Protein AF-A0A351GEQ8-F1 (afdb_monomer_lite)

Structure (mmCIF, N/CA/C/O backbone):
data_AF-A0A351GEQ8-F1
#
_entry.id   AF-A0A351GEQ8-F1
#
loop_
_atom_site.group_PDB
_atom_site.id
_atom_site.type_symbol
_atom_site.label_atom_id
_atom_site.label_alt_id
_atom_site.label_comp_id
_atom_site.label_asym_id
_atom_site.label_entity_id
_atom_site.label_seq_id
_atom_site.pdbx_PDB_ins_code
_atom_site.Cartn_x
_atom_site.Cartn_y
_atom_site.Cartn_z
_atom_site.occupancy
_atom_site.B_iso_or_equiv
_atom_site.auth_seq_id
_atom_site.auth_comp_id
_atom_site.auth_asym_id
_atom_site.auth_atom_id
_atom_site.pdbx_PDB_model_num
ATOM 1 N N . MET A 1 1 ? 12.234 -42.774 62.393 1.00 41.03 1 MET A N 1
ATOM 2 C CA . MET A 1 1 ? 11.284 -41.642 62.322 1.00 41.03 1 MET A CA 1
ATOM 3 C C . MET A 1 1 ? 11.171 -41.211 60.868 1.00 41.03 1 MET A C 1
ATOM 5 O O . MET A 1 1 ? 12.118 -40.639 60.352 1.00 41.03 1 MET A O 1
ATOM 9 N N . THR A 1 2 ? 10.064 -41.516 60.191 1.00 42.81 2 THR A N 1
ATOM 10 C CA . THR A 1 2 ? 9.868 -41.175 58.770 1.00 42.81 2 THR A CA 1
ATOM 11 C C . THR A 1 2 ? 8.538 -40.440 58.648 1.00 42.81 2 THR A C 1
ATOM 13 O O . THR A 1 2 ? 7.479 -41.048 58.771 1.00 42.81 2 THR A O 1
ATOM 16 N N . GLN A 1 3 ? 8.577 -39.112 58.494 1.00 48.84 3 GLN A N 1
ATOM 17 C CA . GLN A 1 3 ? 7.367 -38.312 58.304 1.00 48.84 3 GLN A CA 1
ATOM 18 C C . GLN A 1 3 ? 6.878 -38.435 56.859 1.00 48.84 3 GLN A C 1
ATOM 20 O O . GLN A 1 3 ? 7.521 -37.970 55.920 1.00 48.84 3 GLN A O 1
ATOM 25 N N . THR A 1 4 ? 5.708 -39.041 56.679 1.00 49.94 4 THR A N 1
ATOM 26 C CA . THR A 1 4 ? 4.993 -39.075 55.403 1.00 49.94 4 THR A CA 1
ATOM 27 C C . THR A 1 4 ? 4.325 -37.716 55.165 1.00 49.94 4 THR A C 1
ATOM 29 O O . THR A 1 4 ? 3.313 -37.393 55.787 1.00 49.94 4 THR A O 1
ATOM 32 N N . GLN A 1 5 ? 4.872 -36.898 54.260 1.00 57.97 5 GLN A N 1
ATOM 33 C CA . GLN A 1 5 ? 4.212 -35.669 53.808 1.00 57.97 5 GLN A CA 1
ATOM 34 C C . GLN A 1 5 ? 2.886 -36.005 53.103 1.00 57.97 5 GLN A C 1
ATOM 36 O O . GLN A 1 5 ? 2.860 -36.524 51.985 1.00 57.97 5 GLN A O 1
ATOM 41 N N . LYS A 1 6 ? 1.756 -35.672 53.738 1.00 53.44 6 LYS A N 1
ATOM 42 C CA . LYS A 1 6 ? 0.431 -35.700 53.104 1.00 53.44 6 LYS A CA 1
ATOM 43 C C . LYS A 1 6 ? 0.364 -34.624 52.012 1.00 53.44 6 LYS A C 1
ATOM 45 O O . LYS A 1 6 ? 0.213 -33.441 52.309 1.00 53.44 6 LYS A O 1
ATOM 50 N N . ARG A 1 7 ? 0.416 -35.027 50.738 1.00 59.06 7 ARG A N 1
ATOM 51 C CA . ARG A 1 7 ? 0.100 -34.144 49.600 1.00 59.06 7 ARG A CA 1
ATOM 52 C C . ARG A 1 7 ? -1.371 -33.717 49.670 1.00 59.06 7 ARG A C 1
ATOM 54 O O . ARG A 1 7 ? -2.276 -34.510 49.416 1.00 59.06 7 ARG A O 1
ATOM 61 N N . LYS A 1 8 ? -1.611 -32.449 50.008 1.00 53.75 8 LYS A N 1
ATOM 62 C CA . LYS A 1 8 ? -2.938 -31.821 50.005 1.00 53.75 8 LYS A CA 1
ATOM 63 C C . LYS A 1 8 ? -3.394 -31.651 48.548 1.00 53.75 8 LYS A C 1
ATOM 65 O O . LYS A 1 8 ? -2.885 -30.789 47.840 1.00 53.75 8 LYS A O 1
ATOM 70 N N . ARG A 1 9 ? -4.326 -32.489 48.075 1.00 57.69 9 ARG A N 1
ATOM 71 C CA . ARG A 1 9 ? -4.929 -32.337 46.737 1.00 57.69 9 ARG A CA 1
ATOM 72 C C . ARG A 1 9 ? -5.775 -31.063 46.714 1.00 57.69 9 ARG A C 1
ATOM 74 O O . ARG A 1 9 ? -6.794 -30.977 47.398 1.00 57.69 9 ARG A O 1
ATOM 81 N N . MET A 1 10 ? -5.331 -30.071 45.951 1.00 63.28 10 MET A N 1
ATOM 82 C CA . MET A 1 10 ? -6.045 -28.812 45.761 1.00 63.28 10 MET A CA 1
ATOM 83 C C . MET A 1 10 ? -7.311 -29.079 44.934 1.00 63.28 10 MET A C 1
ATOM 85 O O . MET A 1 10 ? -7.223 -29.527 43.794 1.00 63.28 10 MET A O 1
ATOM 89 N N . LYS A 1 11 ? -8.498 -28.855 45.509 1.00 57.00 11 LYS A N 1
ATOM 90 C CA . LYS A 1 11 ? -9.773 -28.961 44.783 1.00 57.00 11 LYS A CA 1
ATOM 91 C C . LYS A 1 11 ? -10.058 -27.618 44.113 1.00 57.00 11 LYS A C 1
ATOM 93 O O . LYS A 1 11 ? -10.578 -26.708 44.757 1.00 57.00 11 LYS A O 1
ATOM 98 N N . ILE A 1 12 ? -9.677 -27.479 42.846 1.00 65.38 12 ILE A N 1
ATOM 99 C CA . ILE A 1 12 ? -9.991 -26.285 42.055 1.00 65.38 12 ILE A CA 1
ATOM 100 C C . ILE A 1 12 ? -11.499 -26.297 41.783 1.00 65.38 12 ILE A C 1
ATOM 102 O O . ILE A 1 12 ? -12.025 -27.239 41.193 1.00 65.38 12 ILE A O 1
ATOM 106 N N . LYS A 1 13 ? -12.215 -25.281 42.274 1.00 66.38 13 LYS A N 1
ATOM 107 C CA . LYS A 1 13 ? -13.661 -25.148 42.052 1.00 66.38 13 LYS A CA 1
ATOM 108 C C . LYS A 1 13 ? -13.921 -24.781 40.589 1.00 66.38 13 LYS A C 1
ATOM 110 O O . LYS A 1 13 ? -13.234 -23.921 40.046 1.00 66.38 13 LYS A O 1
ATOM 115 N N . PHE A 1 14 ? -14.942 -25.385 39.985 1.00 66.75 14 PHE A N 1
ATOM 116 C CA . PHE A 1 14 ? -15.328 -25.188 38.580 1.00 66.75 14 PHE A CA 1
ATOM 117 C C . PHE A 1 14 ? -15.490 -23.703 38.193 1.00 66.75 14 PHE A C 1
ATOM 119 O O . PHE A 1 14 ? -15.034 -23.283 37.134 1.00 66.75 14 PHE A O 1
ATOM 126 N N . ASN A 1 15 ? -16.002 -22.870 39.106 1.00 65.75 15 ASN A N 1
ATOM 127 C CA . ASN A 1 15 ? -16.150 -21.425 38.891 1.00 65.75 15 ASN A CA 1
ATOM 128 C C . ASN A 1 15 ? -14.809 -20.690 38.691 1.00 65.75 15 ASN A C 1
ATOM 130 O O . ASN A 1 15 ? -14.767 -19.688 37.984 1.00 65.75 15 ASN A O 1
ATOM 134 N N . TYR A 1 16 ? -13.704 -21.188 39.261 1.00 75.19 16 TYR A N 1
ATOM 135 C CA . TYR A 1 16 ? -12.371 -20.620 39.025 1.00 75.19 16 TYR A CA 1
ATOM 136 C C . TYR A 1 16 ? -11.817 -20.993 37.648 1.00 75.19 16 TYR A C 1
ATOM 138 O O . TYR A 1 16 ? -11.092 -20.203 37.052 1.00 75.19 16 TYR A O 1
ATOM 146 N N . VAL A 1 17 ? -12.198 -22.157 37.114 1.00 72.81 17 VAL A N 1
ATOM 147 C CA . VAL A 1 17 ? -11.846 -22.563 35.744 1.00 72.81 17 VAL A CA 1
ATOM 148 C C . VAL A 1 17 ? -12.564 -21.671 34.728 1.00 72.81 17 VAL A C 1
ATOM 150 O O . VAL A 1 17 ? -11.940 -21.200 33.782 1.00 72.81 17 VAL A O 1
ATOM 153 N N . ILE A 1 18 ? -13.843 -21.356 34.966 1.00 72.69 18 ILE A N 1
ATOM 154 C CA . ILE A 1 18 ? -14.615 -20.422 34.129 1.00 72.69 18 ILE A CA 1
ATOM 155 C C . ILE A 1 18 ? -14.027 -19.004 34.192 1.00 72.69 18 ILE A C 1
ATOM 157 O O . ILE A 1 18 ? -13.869 -18.364 33.155 1.00 72.69 18 ILE A O 1
ATOM 161 N N . ALA A 1 19 ? -13.654 -18.521 35.381 1.00 69.31 19 ALA A N 1
ATOM 162 C CA . ALA A 1 19 ? -13.042 -17.200 35.537 1.00 69.31 19 ALA A CA 1
ATOM 163 C C . ALA A 1 19 ? -11.683 -17.090 34.820 1.00 69.31 19 ALA A C 1
ATOM 165 O O . ALA A 1 19 ? -11.413 -16.083 34.167 1.00 69.31 19 ALA A O 1
ATOM 166 N N . LEU A 1 20 ? -10.851 -18.137 34.882 1.00 67.50 20 LEU A N 1
ATOM 167 C CA . LEU A 1 20 ? -9.585 -18.196 34.144 1.00 67.50 20 LEU A CA 1
ATOM 168 C C . LEU A 1 20 ? -9.810 -18.211 32.626 1.00 67.50 20 LEU A C 1
ATOM 170 O O . LEU A 1 20 ? -9.141 -17.470 31.910 1.00 67.50 20 LEU A O 1
ATOM 174 N N . LEU A 1 21 ? -10.783 -18.980 32.130 1.00 64.31 21 LEU A N 1
ATOM 175 C CA . LEU A 1 21 ? -11.147 -18.987 30.707 1.00 64.31 21 LEU A CA 1
ATOM 176 C C . LEU A 1 21 ? -11.655 -17.617 30.225 1.00 64.31 21 LEU A C 1
ATOM 178 O O . LEU A 1 21 ? -11.260 -17.164 29.153 1.00 64.31 21 LEU A O 1
ATOM 182 N N . ALA A 1 22 ? -12.470 -16.923 31.024 1.00 62.72 22 ALA A N 1
ATOM 183 C CA . ALA A 1 22 ? -12.958 -15.581 30.698 1.00 62.72 22 ALA A CA 1
ATOM 184 C C . ALA A 1 22 ? -11.822 -14.542 30.627 1.00 62.72 22 ALA A C 1
ATOM 186 O O . ALA A 1 22 ? -11.814 -13.696 29.731 1.00 62.72 22 ALA A O 1
ATOM 187 N N . LEU A 1 23 ? -10.828 -14.646 31.517 1.00 60.16 23 LEU A N 1
ATOM 188 C CA . LEU A 1 23 ? -9.605 -13.840 31.470 1.00 60.16 23 LEU A CA 1
ATOM 189 C C . LEU A 1 23 ? -8.805 -14.102 30.187 1.00 60.16 23 LEU A C 1
ATOM 191 O O . LEU A 1 23 ? -8.459 -13.152 29.490 1.00 60.16 23 LEU A O 1
ATOM 195 N N . PHE A 1 24 ? -8.584 -15.366 29.810 1.00 59.50 24 PHE A N 1
ATOM 196 C CA . PHE A 1 24 ? -7.866 -15.703 28.574 1.00 59.50 24 PHE A CA 1
ATOM 197 C C . PHE A 1 24 ? -8.560 -15.178 27.307 1.00 59.50 24 PHE A C 1
ATOM 199 O O . PHE A 1 24 ? -7.889 -14.704 26.391 1.00 59.50 24 PHE A O 1
ATOM 206 N N . ILE A 1 25 ? -9.894 -15.190 27.251 1.00 58.25 25 ILE A N 1
ATOM 207 C CA . ILE A 1 25 ? -10.641 -14.654 26.100 1.00 58.25 25 ILE A CA 1
ATOM 208 C C . ILE A 1 25 ? -10.547 -13.117 26.043 1.00 58.25 25 ILE A C 1
ATOM 210 O O . ILE A 1 25 ? -10.385 -12.555 24.959 1.00 58.25 25 ILE A O 1
ATOM 214 N N . GLY A 1 26 ? -10.604 -12.430 27.190 1.00 53.91 26 GLY A N 1
ATOM 215 C CA . GLY A 1 26 ? -10.561 -10.964 27.266 1.00 53.91 26 GLY A CA 1
ATOM 216 C C . GLY A 1 26 ? -9.228 -10.344 26.826 1.00 53.91 26 GLY A C 1
ATOM 217 O O . GLY A 1 26 ? -9.228 -9.326 26.131 1.00 53.91 26 GLY A O 1
ATOM 218 N N . ILE A 1 27 ? -8.097 -10.977 27.162 1.00 55.81 27 ILE A N 1
ATOM 219 C CA . ILE A 1 27 ? -6.754 -10.469 26.813 1.00 55.81 27 ILE A CA 1
ATOM 220 C C . ILE A 1 27 ? -6.550 -10.474 25.291 1.00 55.81 27 ILE A C 1
ATOM 222 O O . ILE A 1 27 ? -6.014 -9.518 24.730 1.00 55.81 27 ILE A O 1
ATOM 226 N N . ASN A 1 28 ? -7.052 -11.510 24.612 1.00 52.22 28 ASN A N 1
ATOM 227 C CA . ASN A 1 28 ? -6.931 -11.629 23.162 1.00 52.22 28 ASN A CA 1
ATOM 228 C C . ASN A 1 28 ? -7.666 -10.498 22.428 1.00 52.22 28 ASN A C 1
ATOM 230 O O . ASN A 1 28 ? -7.143 -9.992 21.448 1.00 52.22 28 ASN A O 1
ATOM 234 N N . VAL A 1 29 ? -8.838 -10.050 22.896 1.00 52.53 29 VAL A N 1
ATOM 235 C CA . VAL A 1 29 ? -9.620 -9.004 22.201 1.00 52.53 29 VAL A CA 1
ATOM 236 C C . VAL A 1 29 ? -9.014 -7.605 22.359 1.00 52.53 29 VAL A C 1
ATOM 238 O O . VAL A 1 29 ? -9.062 -6.810 21.422 1.00 52.53 29 VAL A O 1
ATOM 241 N N . SER A 1 30 ? -8.431 -7.296 23.521 1.00 51.97 30 SER A N 1
ATOM 242 C CA . SER A 1 30 ? -7.889 -5.959 23.814 1.00 51.97 30 SER A CA 1
ATOM 243 C C . SER A 1 30 ? -6.591 -5.652 23.048 1.00 51.97 30 SER A C 1
ATOM 245 O O . SER A 1 30 ? -6.404 -4.535 22.571 1.00 51.97 30 SER A O 1
ATOM 247 N N . ALA A 1 31 ? -5.726 -6.652 22.839 1.00 52.53 31 ALA A N 1
ATOM 248 C CA . ALA A 1 31 ? -4.440 -6.485 22.150 1.00 52.53 31 ALA A CA 1
ATOM 249 C C . ALA A 1 31 ? -4.556 -6.165 20.640 1.00 52.53 31 ALA A C 1
ATOM 251 O O . ALA A 1 31 ? -3.582 -5.767 20.016 1.00 52.53 31 ALA A O 1
ATOM 252 N N . GLN A 1 32 ? -5.737 -6.327 20.037 1.00 56.03 32 GLN A N 1
ATOM 253 C CA . GLN A 1 32 ? -5.918 -6.325 18.575 1.00 56.03 32 GLN A CA 1
ATOM 254 C C . GLN A 1 32 ? -6.277 -4.953 17.997 1.00 56.03 32 GLN A C 1
ATOM 256 O O . GLN A 1 32 ? -5.853 -4.607 16.902 1.00 56.03 32 GLN A O 1
ATOM 261 N N . ARG A 1 33 ? -7.040 -4.136 18.735 1.00 60.88 33 ARG A N 1
ATOM 262 C CA . ARG A 1 33 ? -7.209 -2.714 18.381 1.00 60.88 33 ARG A CA 1
ATOM 263 C C . ARG A 1 33 ? -5.921 -1.930 18.600 1.00 60.88 33 ARG A C 1
ATOM 265 O O . ARG A 1 33 ? -5.707 -0.921 17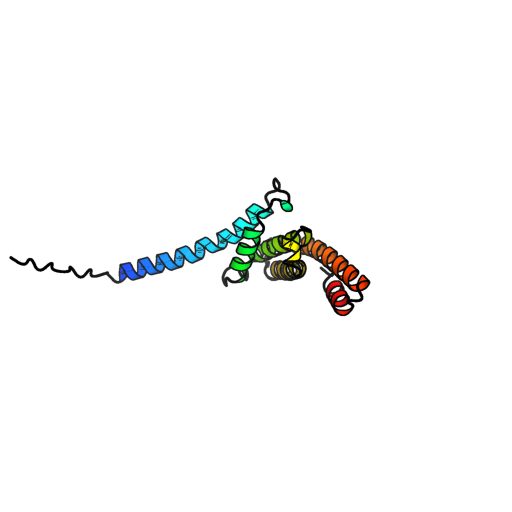.941 1.00 60.88 33 ARG A O 1
ATOM 272 N N . PHE A 1 34 ? -5.075 -2.412 19.507 1.00 75.19 34 PHE A N 1
ATOM 273 C CA . PHE A 1 34 ? -3.807 -1.780 19.823 1.00 75.19 34 PHE A CA 1
ATOM 274 C C . PHE A 1 34 ? -2.903 -1.685 18.591 1.00 75.19 34 PHE A C 1
ATOM 276 O O . PHE A 1 34 ? -2.400 -0.607 18.323 1.00 75.19 34 PHE A O 1
ATOM 283 N N . THR A 1 35 ? -2.789 -2.739 17.778 1.00 85.94 35 THR A N 1
ATOM 284 C CA . THR A 1 35 ? -1.906 -2.743 16.597 1.00 85.94 35 THR A CA 1
ATOM 285 C C . THR A 1 35 ? -2.351 -1.772 15.498 1.00 85.94 35 THR A C 1
ATOM 287 O O . THR A 1 35 ? -1.506 -1.114 14.896 1.00 85.94 35 THR A O 1
ATOM 290 N N . VAL A 1 36 ? -3.661 -1.589 15.272 1.00 91.19 36 VAL A N 1
ATOM 291 C CA . VAL A 1 36 ? -4.170 -0.560 14.337 1.00 91.19 36 VAL A CA 1
ATOM 292 C C . VAL A 1 36 ? -3.874 0.849 14.851 1.00 91.19 36 VAL A C 1
ATOM 294 O O . VAL A 1 36 ? -3.453 1.710 14.079 1.00 91.19 36 VAL A O 1
ATOM 297 N N . GLU A 1 37 ? -4.064 1.099 16.148 1.00 92.62 37 GLU A N 1
ATOM 298 C CA . GLU A 1 37 ? -3.710 2.395 16.734 1.00 92.62 37 GLU A CA 1
ATOM 299 C C . GLU A 1 37 ? -2.189 2.622 16.774 1.00 92.62 37 GLU A C 1
ATOM 301 O O . GLU A 1 37 ? -1.753 3.756 16.601 1.00 92.62 37 GLU A O 1
ATOM 306 N N . SER A 1 38 ? -1.373 1.575 16.930 1.00 94.44 38 SER A N 1
ATOM 307 C CA . SER A 1 38 ? 0.091 1.660 16.844 1.00 94.44 38 SER A CA 1
ATOM 308 C C . SER A 1 38 ? 0.555 2.023 15.436 1.00 94.44 38 SER A C 1
ATOM 310 O O . SER A 1 38 ? 1.351 2.948 15.294 1.00 94.44 38 SER A O 1
ATOM 312 N N . MET A 1 39 ? 0.003 1.376 14.396 1.00 95.88 39 MET A N 1
ATOM 313 C CA . MET A 1 39 ? 0.267 1.772 13.005 1.00 95.88 39 MET A CA 1
ATOM 314 C C . MET A 1 39 ? -0.101 3.233 12.782 1.00 95.88 39 MET A C 1
ATOM 316 O O . MET A 1 39 ? 0.703 4.001 12.261 1.00 95.88 39 MET A O 1
ATOM 320 N N . LYS A 1 40 ? -1.299 3.631 13.226 1.00 96.19 40 LYS A N 1
ATOM 321 C CA . LYS A 1 40 ? -1.747 5.018 13.151 1.00 96.19 40 LYS A CA 1
ATOM 322 C C . LYS A 1 40 ? -0.758 5.972 13.814 1.00 96.19 40 LYS A C 1
ATOM 324 O O . LYS A 1 40 ? -0.392 6.967 13.207 1.00 96.19 40 LYS A O 1
ATOM 329 N N . MET A 1 41 ? -0.365 5.697 15.054 1.00 96.56 41 MET A N 1
ATOM 330 C CA . MET A 1 41 ? 0.509 6.576 15.827 1.00 96.56 41 MET A CA 1
ATOM 331 C C . MET A 1 41 ? 1.849 6.792 15.121 1.00 96.56 41 MET A C 1
ATOM 333 O O . MET A 1 41 ? 2.288 7.930 15.004 1.00 96.56 41 MET A O 1
ATOM 337 N N . GLU A 1 42 ? 2.463 5.725 14.608 1.00 97.06 42 GLU A N 1
ATOM 338 C CA . GLU A 1 42 ? 3.748 5.817 13.910 1.00 97.06 42 GLU A CA 1
ATOM 339 C C . GLU A 1 42 ? 3.619 6.509 12.539 1.00 97.06 42 GLU A C 1
ATOM 341 O O . GLU A 1 42 ? 4.465 7.322 12.159 1.00 97.06 42 GLU A O 1
ATOM 346 N N . LEU A 1 43 ? 2.541 6.240 11.793 1.00 96.62 43 LEU A N 1
ATOM 347 C CA . LEU A 1 43 ? 2.308 6.819 10.465 1.00 96.62 43 LEU A CA 1
ATOM 348 C C . LEU A 1 43 ? 1.884 8.292 10.515 1.00 96.62 43 LEU A C 1
ATOM 350 O O . LEU A 1 43 ? 2.336 9.075 9.678 1.00 96.62 43 LEU A O 1
ATOM 354 N N . ASP A 1 44 ? 1.062 8.672 11.495 1.00 95.75 44 ASP A N 1
ATOM 355 C CA . ASP A 1 44 ? 0.550 10.036 11.661 1.00 95.75 44 ASP A CA 1
ATOM 356 C C . ASP A 1 44 ? 1.546 10.949 12.404 1.00 95.75 44 ASP A C 1
ATOM 358 O O . ASP A 1 44 ? 1.333 12.164 12.454 1.00 95.75 44 ASP A O 1
ATOM 362 N N . ASP A 1 45 ? 2.639 10.407 12.959 1.00 95.00 45 ASP A N 1
ATOM 363 C CA . ASP A 1 45 ? 3.717 11.206 13.541 1.00 95.00 45 ASP A CA 1
ATOM 364 C C . ASP A 1 45 ? 4.421 12.027 12.451 1.00 95.00 45 ASP A C 1
ATOM 366 O O . ASP A 1 45 ? 5.236 11.526 11.671 1.00 95.00 45 ASP A O 1
ATOM 370 N N . ARG A 1 46 ? 4.085 13.320 12.404 1.00 91.88 46 ARG A N 1
ATOM 371 C CA . ARG A 1 46 ? 4.625 14.292 11.443 1.00 91.88 46 ARG A CA 1
ATOM 372 C C . ARG A 1 46 ? 6.022 14.790 11.800 1.00 91.88 46 ARG A C 1
ATOM 374 O O . ARG A 1 46 ? 6.609 15.522 11.011 1.00 91.88 46 ARG A O 1
ATOM 381 N N . THR A 1 47 ? 6.536 14.444 12.980 1.00 95.44 47 THR A N 1
ATOM 382 C CA . THR A 1 47 ? 7.893 14.816 13.400 1.00 95.44 47 THR A CA 1
ATOM 383 C C . THR A 1 47 ? 8.947 13.875 12.822 1.00 95.44 47 THR A C 1
ATOM 385 O O . THR A 1 47 ? 10.109 14.260 12.722 1.00 95.44 47 THR A O 1
ATOM 388 N N . LYS A 1 48 ? 8.532 12.679 12.380 1.00 92.75 48 LYS A N 1
ATOM 389 C CA . LYS A 1 48 ? 9.393 11.679 11.748 1.00 92.75 48 LYS A CA 1
ATOM 390 C C . LYS A 1 48 ? 9.163 11.626 10.233 1.00 92.75 48 LYS A C 1
ATOM 392 O O . LYS A 1 48 ? 8.040 11.306 9.819 1.00 92.75 48 LYS A O 1
ATOM 397 N N . PRO A 1 49 ? 10.186 11.883 9.396 1.00 93.38 49 PRO A N 1
ATOM 398 C CA . PRO A 1 49 ? 10.099 11.568 7.973 1.00 93.38 49 PRO A CA 1
ATOM 399 C C . PRO A 1 49 ? 9.953 10.053 7.775 1.00 93.38 49 PRO A C 1
ATOM 401 O O . PRO A 1 49 ? 10.280 9.271 8.663 1.00 93.38 49 PRO A O 1
ATOM 404 N N . ASP A 1 50 ? 9.485 9.626 6.600 1.00 92.75 50 ASP A N 1
ATOM 405 C CA . ASP A 1 50 ? 9.203 8.205 6.350 1.00 92.75 50 ASP A CA 1
ATOM 406 C C . ASP A 1 50 ? 10.437 7.309 6.544 1.00 92.75 50 ASP A C 1
ATOM 408 O O . ASP A 1 50 ? 10.312 6.236 7.119 1.00 92.75 50 ASP A O 1
ATOM 412 N N . ASN A 1 51 ? 11.638 7.769 6.185 1.00 92.56 51 ASN A N 1
ATOM 413 C CA . ASN A 1 51 ? 12.875 7.001 6.391 1.00 92.56 51 ASN A CA 1
ATOM 414 C C . ASN A 1 51 ? 13.211 6.714 7.865 1.00 92.56 51 ASN A C 1
ATOM 416 O O . ASN A 1 51 ? 13.950 5.770 8.128 1.00 92.56 51 ASN A O 1
ATOM 420 N N . ASP A 1 52 ? 12.663 7.491 8.801 1.00 94.12 52 ASP A N 1
ATOM 421 C CA . ASP A 1 52 ? 12.911 7.338 10.239 1.00 94.12 52 ASP A CA 1
ATOM 422 C C . ASP A 1 52 ? 11.773 6.585 10.948 1.00 94.12 52 ASP A C 1
ATOM 424 O O . ASP A 1 52 ? 11.813 6.394 12.167 1.00 94.12 52 ASP A O 1
ATOM 428 N N . LYS A 1 53 ? 10.730 6.180 10.210 1.00 95.81 53 LYS A N 1
ATOM 429 C CA . LYS A 1 53 ? 9.620 5.404 10.768 1.00 95.81 53 LYS A CA 1
ATOM 430 C C . LYS A 1 53 ? 10.035 3.955 10.998 1.00 95.81 53 LYS A C 1
ATOM 432 O O . LYS A 1 53 ? 10.768 3.366 10.204 1.00 95.81 53 LYS A O 1
ATOM 437 N N . ASP A 1 54 ? 9.503 3.355 12.057 1.00 96.38 54 ASP A N 1
ATOM 438 C CA . ASP A 1 54 ? 9.738 1.947 12.389 1.00 96.38 54 ASP A CA 1
ATOM 439 C C . ASP A 1 54 ? 8.942 1.011 11.461 1.00 96.38 54 ASP A C 1
ATOM 441 O O . ASP A 1 54 ? 7.866 0.502 11.792 1.00 96.38 54 ASP A O 1
ATOM 445 N N . PHE A 1 55 ? 9.474 0.795 10.256 1.00 96.31 55 PHE A N 1
ATOM 446 C CA . PHE A 1 55 ? 8.856 -0.087 9.272 1.00 96.31 55 PHE A CA 1
ATOM 447 C C . PHE A 1 55 ? 8.866 -1.562 9.673 1.00 96.31 55 PHE A C 1
ATOM 449 O O . PHE A 1 55 ? 7.980 -2.295 9.240 1.00 96.31 55 PHE A O 1
ATOM 456 N N . GLU A 1 56 ? 9.804 -2.003 10.512 1.00 95.00 56 GLU A N 1
ATOM 457 C CA . GLU A 1 56 ? 9.809 -3.379 11.015 1.00 95.00 56 GLU A CA 1
ATOM 458 C C . GLU A 1 56 ? 8.541 -3.639 11.842 1.00 95.00 56 GLU A C 1
ATOM 460 O O . GLU A 1 56 ? 7.788 -4.582 11.570 1.00 95.00 56 GLU A O 1
ATOM 465 N N . SER A 1 57 ? 8.236 -2.740 12.782 1.00 95.88 57 SER A N 1
ATOM 466 C CA . SER A 1 57 ? 7.001 -2.809 13.563 1.00 95.88 57 SER A CA 1
ATOM 467 C C . SER A 1 57 ? 5.752 -2.595 12.708 1.00 95.88 57 SER A C 1
ATOM 469 O O . SER A 1 57 ? 4.774 -3.329 12.869 1.00 95.88 57 SER A O 1
ATOM 471 N N . LEU A 1 58 ? 5.765 -1.639 11.770 1.00 97.31 58 LEU A N 1
ATOM 472 C CA . LEU A 1 58 ? 4.621 -1.391 10.882 1.00 97.31 58 LEU A CA 1
ATOM 473 C C . LEU A 1 58 ? 4.259 -2.622 10.047 1.00 97.31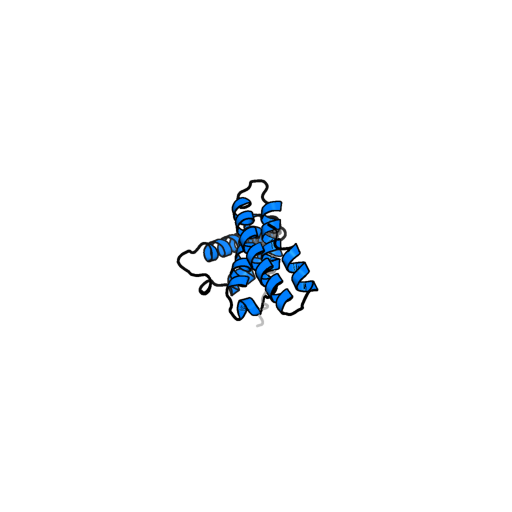 58 LEU A C 1
ATOM 475 O O . LEU A 1 58 ? 3.076 -2.946 9.931 1.00 97.31 58 LEU A O 1
ATOM 479 N N . LEU A 1 59 ? 5.252 -3.321 9.492 1.00 96.44 59 LEU A N 1
ATOM 480 C CA . LEU A 1 59 ? 5.037 -4.544 8.716 1.00 96.44 59 LEU A CA 1
ATOM 481 C C . LEU A 1 59 ? 4.485 -5.665 9.592 1.00 96.44 59 LEU A C 1
ATOM 483 O O . LEU A 1 59 ? 3.508 -6.318 9.222 1.00 96.44 59 LEU A O 1
ATOM 487 N N . LYS A 1 60 ? 5.043 -5.837 10.793 1.00 94.19 60 LYS A N 1
ATOM 488 C CA . LYS A 1 60 ? 4.531 -6.802 11.767 1.00 94.19 60 LYS A CA 1
ATOM 489 C C . LYS A 1 60 ? 3.059 -6.539 12.103 1.00 94.19 60 LYS A C 1
ATOM 491 O O . LYS A 1 60 ? 2.236 -7.448 12.002 1.00 94.19 60 LYS A O 1
ATOM 496 N N . TRP A 1 61 ? 2.701 -5.305 12.456 1.00 94.25 61 TRP A N 1
ATOM 497 C CA . TRP A 1 61 ? 1.319 -4.948 12.793 1.00 94.25 61 TRP A CA 1
ATOM 498 C C . TRP A 1 61 ? 0.370 -5.081 11.595 1.00 94.25 61 TRP A C 1
ATOM 500 O O . TRP A 1 61 ? -0.773 -5.519 11.762 1.00 94.25 61 TRP A O 1
ATOM 510 N N . ALA A 1 62 ? 0.828 -4.747 10.387 1.00 93.50 62 ALA A N 1
ATOM 511 C CA . ALA A 1 62 ? 0.049 -4.887 9.159 1.00 93.50 62 ALA A CA 1
ATOM 512 C C . ALA A 1 62 ? -0.323 -6.351 8.861 1.00 93.50 62 ALA A C 1
ATOM 514 O O . ALA A 1 62 ? -1.447 -6.627 8.433 1.00 93.50 62 ALA A O 1
ATOM 515 N N . GLU A 1 63 ? 0.580 -7.297 9.120 1.00 90.88 63 GLU A N 1
ATOM 516 C CA . GLU A 1 63 ? 0.308 -8.723 8.918 1.00 90.88 63 GLU A CA 1
ATOM 517 C C . GLU A 1 63 ? -0.525 -9.331 10.058 1.00 90.88 63 GLU A C 1
ATOM 519 O O . GLU A 1 63 ? -1.492 -10.057 9.804 1.00 90.88 63 GLU A O 1
ATOM 524 N N . GLU A 1 64 ? -0.245 -8.965 11.313 1.00 88.31 64 GLU A N 1
ATOM 525 C CA . GLU A 1 64 ? -1.033 -9.409 12.474 1.00 88.31 64 GLU A CA 1
ATOM 526 C C . GLU A 1 64 ? -2.511 -8.995 12.369 1.00 88.31 64 GLU A C 1
ATOM 528 O O . GLU A 1 64 ? -3.415 -9.766 12.706 1.00 88.31 64 GLU A O 1
ATOM 533 N N . THR A 1 65 ? -2.776 -7.780 11.882 1.00 81.88 65 THR A N 1
ATOM 534 C CA . THR A 1 65 ? -4.141 -7.248 11.756 1.00 81.88 65 THR A CA 1
ATOM 535 C C . THR A 1 65 ? -4.916 -7.827 10.573 1.00 81.88 65 THR A C 1
ATOM 537 O O . THR A 1 65 ? -6.138 -7.978 10.678 1.00 81.88 65 THR A O 1
ATOM 540 N N . LYS A 1 66 ? -4.233 -8.220 9.487 1.00 82.38 66 LYS A N 1
ATOM 541 C CA . LYS A 1 66 ? -4.840 -8.921 8.343 1.00 82.38 66 LYS A CA 1
ATOM 542 C C . LYS A 1 66 ? -5.284 -10.339 8.709 1.00 82.38 66 LYS A C 1
ATOM 544 O O . LYS A 1 66 ? -6.375 -10.754 8.325 1.00 82.38 66 LYS A O 1
ATOM 549 N N . ALA A 1 67 ? -4.471 -11.077 9.468 1.00 81.75 67 ALA A N 1
ATOM 550 C CA . ALA A 1 67 ? -4.743 -12.472 9.831 1.00 81.75 67 ALA A CA 1
ATOM 551 C C . ALA A 1 67 ? -5.926 -12.651 10.807 1.00 81.75 67 ALA A C 1
ATOM 553 O O . ALA A 1 67 ? -6.365 -13.770 11.079 1.00 81.75 67 ALA A O 1
ATOM 554 N N . ASN A 1 68 ? -6.451 -11.558 11.358 1.00 77.69 68 ASN A N 1
ATOM 555 C CA . ASN A 1 68 ? -7.425 -11.601 12.431 1.00 77.69 68 ASN A CA 1
ATOM 556 C C . ASN A 1 68 ? -8.856 -11.331 11.949 1.00 77.69 68 ASN A C 1
ATOM 558 O O . ASN A 1 68 ? -9.196 -10.225 11.540 1.00 77.69 68 ASN A O 1
ATOM 562 N N . SER A 1 69 ? -9.731 -12.327 12.117 1.00 72.62 69 SER A N 1
ATOM 563 C CA . SER A 1 69 ? -11.153 -12.277 11.729 1.00 72.62 69 SER A CA 1
ATOM 564 C C . SER A 1 69 ? -11.967 -11.088 12.268 1.00 72.62 69 SER A C 1
ATOM 566 O O . SER A 1 69 ? -13.001 -10.749 11.695 1.00 72.62 69 SER A O 1
ATOM 568 N N . LYS A 1 70 ? -11.548 -10.454 13.373 1.00 73.44 70 LYS A N 1
ATOM 569 C CA . LYS A 1 70 ? -12.256 -9.304 13.964 1.00 73.44 70 LYS A CA 1
ATOM 570 C C . LYS A 1 70 ? -11.841 -7.966 13.362 1.00 73.44 70 LYS A C 1
ATOM 572 O O . LYS A 1 70 ? -12.624 -7.023 13.422 1.00 73.44 70 LYS A O 1
ATOM 577 N N . THR A 1 71 ? -10.633 -7.878 12.814 1.00 74.19 71 THR A N 1
ATOM 578 C CA . THR A 1 71 ? -10.079 -6.657 12.208 1.00 74.19 71 THR A CA 1
ATOM 579 C C . THR A 1 71 ? -9.984 -6.750 10.692 1.00 74.19 71 THR A C 1
ATOM 581 O O . THR A 1 71 ? -9.892 -5.719 10.040 1.00 74.19 71 THR A O 1
ATOM 584 N N . SER A 1 72 ? -10.094 -7.948 10.110 1.00 77.56 72 SER A N 1
ATOM 585 C CA . SER A 1 72 ? -10.040 -8.185 8.662 1.00 77.56 72 SER A CA 1
ATOM 586 C C . SER A 1 72 ? -11.144 -7.479 7.866 1.00 77.56 72 SER A C 1
ATOM 588 O O . SER A 1 72 ? -11.033 -7.364 6.653 1.00 77.56 72 SER A O 1
ATOM 590 N N . ASN A 1 73 ? -12.200 -6.993 8.528 1.00 84.94 73 ASN A N 1
ATOM 591 C CA . ASN A 1 73 ? -13.264 -6.184 7.923 1.00 84.94 73 ASN A CA 1
ATOM 592 C C . ASN A 1 73 ? -13.275 -4.725 8.426 1.00 84.94 73 ASN A C 1
ATOM 594 O O . ASN A 1 73 ? -14.237 -4.008 8.162 1.00 84.94 73 ASN A O 1
ATOM 598 N N . ASP A 1 74 ? -12.265 -4.285 9.183 1.00 91.94 74 ASP A N 1
ATOM 599 C CA . ASP A 1 74 ? -12.185 -2.903 9.665 1.00 91.94 74 ASP A CA 1
ATOM 600 C C . ASP A 1 74 ? -11.587 -1.995 8.572 1.00 91.94 74 ASP A C 1
ATOM 602 O O . ASP A 1 74 ? -10.422 -2.177 8.202 1.00 91.94 74 ASP A O 1
ATOM 606 N N . PRO A 1 75 ? -12.325 -0.988 8.071 1.00 95.75 75 PRO A N 1
ATOM 607 C CA . PRO A 1 75 ? -11.808 -0.084 7.048 1.00 95.75 75 PRO A CA 1
ATOM 608 C C . PRO A 1 75 ? -10.581 0.708 7.508 1.00 95.75 75 PRO A C 1
ATOM 610 O O . PRO A 1 75 ? -9.688 0.979 6.707 1.00 95.75 75 PRO A O 1
ATOM 613 N N . LYS A 1 76 ? -10.484 1.045 8.802 1.00 95.25 76 LYS A N 1
ATOM 614 C CA . LYS A 1 76 ? -9.331 1.769 9.350 1.00 95.25 76 LYS A CA 1
ATOM 615 C C . LYS A 1 76 ? -8.073 0.901 9.310 1.00 95.25 76 LYS A C 1
ATOM 617 O O . LYS A 1 76 ? -7.001 1.404 8.988 1.00 95.25 76 LYS A O 1
ATOM 622 N N . MET A 1 77 ? -8.205 -0.393 9.603 1.00 94.69 77 MET A N 1
ATOM 623 C CA . MET A 1 77 ? -7.103 -1.352 9.478 1.00 94.69 77 MET A CA 1
ATOM 624 C C . MET A 1 77 ? -6.598 -1.391 8.038 1.00 94.69 77 MET A C 1
ATOM 626 O O . MET A 1 77 ? -5.409 -1.180 7.806 1.00 94.69 77 MET A O 1
ATOM 630 N N . TRP A 1 78 ? -7.508 -1.587 7.080 1.00 96.88 78 TRP A N 1
ATOM 631 C CA . TRP A 1 78 ? -7.165 -1.634 5.662 1.00 96.88 78 TRP A CA 1
ATOM 632 C C . TRP A 1 78 ? -6.491 -0.350 5.181 1.00 96.88 78 TRP A C 1
ATOM 634 O O . TRP A 1 78 ? -5.496 -0.413 4.465 1.00 96.88 78 TRP A O 1
ATOM 644 N N . TYR A 1 79 ? -6.972 0.807 5.634 1.00 98.12 79 TYR A N 1
ATOM 645 C CA . TYR A 1 79 ? -6.371 2.096 5.311 1.00 98.12 79 TYR A CA 1
ATOM 646 C C . TYR A 1 79 ? -4.924 2.213 5.813 1.00 98.12 79 TYR A C 1
ATOM 648 O O . TYR A 1 79 ? -4.026 2.508 5.025 1.00 98.12 79 TYR A O 1
ATOM 656 N N . TYR A 1 80 ? -4.665 1.932 7.096 1.00 97.81 80 TYR A N 1
ATOM 657 C CA . TYR A 1 80 ? -3.302 2.025 7.634 1.00 97.81 80 TYR A CA 1
ATOM 658 C C . TYR A 1 80 ? -2.377 0.944 7.077 1.00 97.81 80 TYR A C 1
ATOM 660 O O . TYR A 1 80 ? -1.204 1.217 6.837 1.00 97.81 80 TYR A O 1
ATOM 668 N N . ARG A 1 81 ? -2.906 -0.244 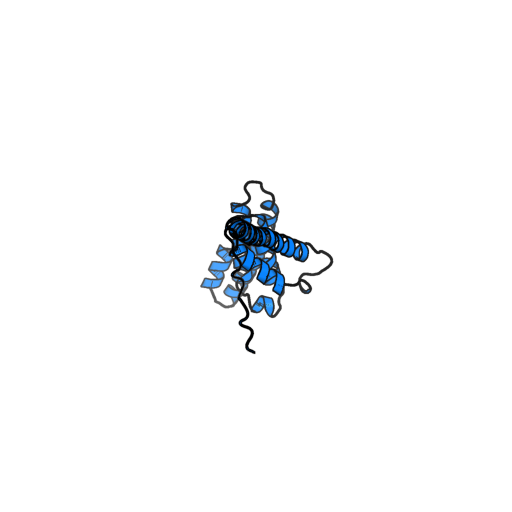6.766 1.00 97.25 81 ARG A N 1
ATOM 669 C CA . ARG A 1 81 ? -2.166 -1.256 6.015 1.00 97.25 81 ARG A CA 1
ATOM 670 C C . ARG A 1 81 ? -1.764 -0.736 4.630 1.00 97.25 81 ARG A C 1
ATOM 672 O O . ARG A 1 81 ? -0.615 -0.903 4.232 1.00 97.25 81 ARG A O 1
ATOM 679 N N . GLY A 1 82 ? -2.680 -0.078 3.919 1.00 98.00 82 GLY A N 1
ATOM 680 C CA . GLY A 1 82 ? -2.400 0.554 2.630 1.00 98.00 82 GLY A CA 1
ATOM 681 C C . GLY A 1 82 ? -1.313 1.621 2.726 1.00 98.00 82 GLY A C 1
ATOM 682 O O . GLY A 1 82 ? -0.364 1.600 1.945 1.00 98.00 82 GLY A O 1
ATOM 683 N N . LEU A 1 83 ? -1.394 2.500 3.729 1.00 98.31 83 LEU A N 1
ATOM 684 C CA . LEU A 1 83 ? -0.387 3.535 3.970 1.00 98.31 83 LEU A CA 1
ATOM 685 C C . LEU A 1 83 ? 1.000 2.963 4.270 1.00 98.31 83 LEU A C 1
ATOM 687 O O . LEU A 1 83 ? 1.977 3.454 3.706 1.00 98.31 83 LEU A O 1
ATOM 691 N N . THR A 1 84 ? 1.094 1.935 5.121 1.00 98.25 84 THR A N 1
ATOM 692 C CA . THR A 1 84 ? 2.362 1.251 5.413 1.00 98.25 84 THR A CA 1
ATOM 693 C C . THR A 1 84 ? 3.018 0.786 4.120 1.00 98.25 84 THR A C 1
ATOM 695 O O . THR A 1 84 ? 4.155 1.149 3.832 1.00 98.25 84 THR A O 1
ATOM 698 N N . TYR A 1 85 ? 2.295 0.024 3.303 1.00 98.44 85 TYR A N 1
ATOM 699 C CA . TYR A 1 85 ? 2.873 -0.556 2.096 1.00 98.44 85 TYR A CA 1
ATOM 700 C C . TYR A 1 85 ? 3.119 0.476 0.982 1.00 98.44 85 TYR A C 1
ATOM 702 O O . TYR A 1 85 ? 4.103 0.357 0.253 1.00 98.44 85 TYR A O 1
ATOM 710 N N . LEU A 1 86 ? 2.306 1.536 0.888 1.00 98.19 86 LEU A N 1
ATOM 711 C CA . LEU A 1 86 ? 2.561 2.642 -0.038 1.00 98.19 86 LEU A CA 1
ATOM 712 C C . LEU A 1 86 ? 3.869 3.351 0.320 1.00 98.19 86 LEU A C 1
ATOM 714 O O . LEU A 1 86 ? 4.740 3.492 -0.535 1.00 98.19 86 LEU A O 1
ATOM 718 N N . LYS A 1 87 ? 4.047 3.741 1.586 1.00 97.69 87 LYS A N 1
ATOM 719 C CA . LYS A 1 87 ? 5.274 4.418 2.023 1.00 97.69 87 LYS A CA 1
ATOM 720 C C . LYS A 1 87 ? 6.492 3.512 1.883 1.00 97.69 87 LYS A C 1
ATOM 722 O O . LYS A 1 87 ? 7.502 3.954 1.339 1.00 97.69 87 LYS A O 1
ATOM 727 N N . LEU A 1 88 ? 6.367 2.236 2.262 1.00 98.00 88 LEU A N 1
ATOM 728 C CA . LEU A 1 88 ? 7.410 1.227 2.065 1.00 98.00 88 LEU A CA 1
ATOM 729 C C . LEU A 1 88 ? 7.872 1.183 0.605 1.00 98.00 88 LEU A C 1
ATOM 731 O O . LEU A 1 88 ? 9.071 1.211 0.347 1.00 98.00 88 LEU A O 1
ATOM 735 N N . SER A 1 89 ? 6.934 1.175 -0.349 1.00 97.19 89 SER A N 1
ATOM 736 C CA . SER A 1 89 ? 7.259 1.122 -1.781 1.00 97.19 89 SER A CA 1
ATOM 737 C C . SER A 1 89 ? 8.060 2.332 -2.285 1.00 97.19 89 SER A C 1
ATOM 739 O O . SER A 1 89 ? 8.696 2.251 -3.331 1.00 97.19 89 SER A O 1
ATOM 741 N N . THR A 1 90 ? 8.059 3.439 -1.534 1.00 95.00 90 THR A N 1
ATOM 742 C CA . THR A 1 90 ? 8.712 4.705 -1.906 1.00 95.00 90 THR A CA 1
ATOM 743 C C . THR A 1 90 ? 10.033 4.976 -1.179 1.00 95.00 90 THR A C 1
ATOM 745 O O . THR A 1 90 ? 10.698 5.957 -1.507 1.00 95.00 90 THR A O 1
ATOM 748 N N . LEU A 1 91 ? 10.448 4.132 -0.221 1.00 94.81 91 LEU A N 1
ATOM 749 C CA . LEU A 1 91 ? 11.653 4.386 0.590 1.00 94.81 91 LEU A CA 1
ATOM 750 C C . LEU A 1 91 ? 12.962 4.346 -0.215 1.00 94.81 91 LEU A C 1
ATOM 752 O O . LEU A 1 91 ? 13.954 4.936 0.206 1.00 94.81 91 LEU A O 1
ATOM 756 N N . ASN A 1 92 ? 12.989 3.647 -1.355 1.00 92.88 92 ASN A N 1
ATOM 757 C CA . ASN A 1 92 ? 14.176 3.491 -2.208 1.00 92.88 92 ASN A CA 1
ATOM 758 C C . ASN A 1 92 ? 15.423 2.969 -1.460 1.00 92.88 92 ASN A C 1
ATOM 760 O O . ASN A 1 92 ? 16.560 3.314 -1.783 1.00 92.88 92 ASN A O 1
ATOM 764 N N . ASN A 1 93 ? 15.211 2.110 -0.464 1.00 94.06 93 ASN A N 1
ATOM 765 C CA . ASN A 1 93 ? 16.242 1.468 0.350 1.00 94.06 93 ASN A CA 1
ATOM 766 C C . ASN A 1 93 ? 16.145 -0.069 0.270 1.00 94.06 93 ASN A C 1
ATOM 768 O O . ASN A 1 93 ? 15.282 -0.617 -0.421 1.00 94.06 93 ASN A O 1
ATOM 772 N N . ASP A 1 94 ? 17.020 -0.782 0.978 1.00 96.12 94 ASP A N 1
ATOM 773 C CA . ASP A 1 94 ? 17.061 -2.249 0.925 1.00 96.12 94 ASP A CA 1
ATOM 774 C C . ASP A 1 94 ? 15.781 -2.912 1.441 1.00 96.12 94 ASP A C 1
ATOM 776 O O . ASP A 1 94 ? 15.378 -3.946 0.911 1.00 96.12 94 ASP A O 1
ATOM 780 N N . LEU A 1 95 ? 15.081 -2.277 2.386 1.00 95.69 95 LEU A N 1
ATOM 781 C CA . LEU A 1 95 ? 13.785 -2.759 2.849 1.00 95.69 95 LEU A CA 1
ATOM 782 C C . LEU A 1 95 ? 12.746 -2.701 1.721 1.00 95.69 95 LEU A C 1
ATOM 784 O O . LEU A 1 95 ? 12.097 -3.700 1.431 1.00 95.69 95 LEU A O 1
ATOM 788 N N . SER A 1 96 ? 12.636 -1.574 1.013 1.00 95.56 96 SER A N 1
ATOM 789 C CA . SER A 1 96 ? 11.725 -1.468 -0.137 1.00 95.56 96 SER A CA 1
ATOM 790 C C . SER A 1 96 ? 12.071 -2.446 -1.269 1.00 95.56 96 SER A C 1
ATOM 792 O O . SER A 1 96 ? 11.171 -3.011 -1.885 1.00 95.56 96 SER A O 1
ATOM 794 N N . LYS A 1 97 ? 13.363 -2.728 -1.502 1.00 95.75 97 LYS A N 1
ATOM 795 C CA . LYS A 1 97 ? 13.806 -3.731 -2.489 1.00 95.75 97 LYS A CA 1
ATOM 796 C C . LYS A 1 97 ? 13.430 -5.157 -2.085 1.00 95.75 97 LYS A C 1
ATOM 798 O O . LYS A 1 97 ? 13.130 -5.966 -2.958 1.00 95.75 97 LYS A O 1
ATOM 803 N N . ALA A 1 98 ? 13.443 -5.463 -0.787 1.00 97.19 98 ALA A N 1
ATOM 804 C CA . ALA A 1 98 ? 13.023 -6.759 -0.255 1.00 97.19 98 ALA A CA 1
ATOM 805 C C . ALA A 1 98 ? 11.500 -6.980 -0.342 1.00 97.19 98 ALA A C 1
ATOM 807 O O . ALA A 1 98 ? 11.043 -8.118 -0.246 1.00 97.19 98 ALA A O 1
ATOM 808 N N . HIS A 1 99 ? 10.726 -5.915 -0.572 1.00 97.06 99 HIS A N 1
ATOM 809 C CA . HIS A 1 99 ? 9.269 -5.942 -0.705 1.00 97.06 99 HIS A CA 1
ATOM 810 C C . HIS A 1 99 ? 8.811 -5.369 -2.063 1.00 97.06 99 HIS A C 1
ATOM 812 O O . HIS A 1 99 ? 8.120 -4.346 -2.111 1.00 97.06 99 HIS A O 1
ATOM 818 N N . PRO A 1 100 ? 9.174 -6.007 -3.195 1.00 95.69 100 PRO A N 1
ATOM 819 C CA . PRO A 1 100 ? 8.880 -5.490 -4.537 1.00 95.69 100 PRO A CA 1
ATOM 820 C C . PRO A 1 100 ? 7.379 -5.456 -4.870 1.00 95.69 100 PRO A C 1
ATOM 822 O O . PRO A 1 100 ? 6.970 -4.817 -5.842 1.00 95.69 100 PRO A O 1
ATOM 825 N N . ASP A 1 101 ? 6.562 -6.150 -4.081 1.00 96.38 101 ASP A N 1
ATOM 826 C CA . ASP A 1 101 ? 5.112 -6.240 -4.192 1.00 96.38 101 ASP A CA 1
ATOM 827 C C . ASP A 1 101 ? 4.359 -5.205 -3.341 1.00 96.38 101 ASP A C 1
ATOM 829 O O . ASP A 1 101 ? 3.135 -5.107 -3.447 1.00 96.38 101 ASP A O 1
ATOM 833 N N . ALA A 1 102 ? 5.066 -4.388 -2.551 1.00 98.06 102 ALA A N 1
ATOM 834 C CA . ALA A 1 102 ? 4.470 -3.430 -1.621 1.00 98.06 102 ALA A CA 1
ATOM 835 C C . ALA A 1 102 ? 3.416 -2.521 -2.278 1.00 98.06 102 ALA A C 1
ATOM 837 O O . ALA A 1 102 ? 2.344 -2.305 -1.718 1.00 98.06 102 ALA A O 1
ATOM 838 N N . ILE A 1 103 ? 3.655 -2.048 -3.504 1.00 97.94 103 ILE A N 1
ATOM 839 C CA . ILE A 1 103 ? 2.692 -1.190 -4.209 1.00 97.94 103 ILE A CA 1
ATOM 840 C C . ILE A 1 103 ? 1.377 -1.919 -4.552 1.00 97.94 103 ILE A C 1
ATOM 842 O O . ILE A 1 103 ? 0.301 -1.328 -4.460 1.00 97.94 103 ILE A O 1
ATOM 846 N N . TYR A 1 104 ? 1.426 -3.218 -4.874 1.00 97.75 104 TYR A N 1
ATOM 847 C CA . TYR A 1 104 ? 0.226 -4.032 -5.119 1.00 97.75 104 TYR A CA 1
ATOM 848 C C . TYR A 1 104 ? -0.533 -4.303 -3.828 1.00 97.75 104 TYR A C 1
ATOM 850 O O . TYR A 1 104 ? -1.762 -4.280 -3.798 1.00 97.75 104 TYR A O 1
ATOM 858 N N . ILE A 1 105 ? 0.214 -4.527 -2.751 1.00 97.69 105 ILE A N 1
ATOM 859 C CA . ILE A 1 105 ? -0.342 -4.723 -1.422 1.00 97.69 105 ILE A CA 1
ATOM 860 C C . ILE A 1 105 ? -1.049 -3.444 -0.942 1.00 97.69 105 ILE A C 1
ATOM 862 O O . ILE A 1 105 ? -2.126 -3.524 -0.345 1.00 97.69 105 ILE A O 1
ATOM 866 N N . ALA A 1 106 ? -0.474 -2.271 -1.222 1.00 98.38 106 ALA A N 1
ATOM 867 C CA . ALA A 1 106 ? -1.092 -0.982 -0.937 1.00 98.38 106 ALA A CA 1
ATOM 868 C C . ALA A 1 106 ? -2.394 -0.793 -1.726 1.00 98.38 106 ALA A C 1
ATOM 870 O O . ALA A 1 106 ? -3.417 -0.434 -1.142 1.00 98.38 106 ALA A O 1
ATOM 871 N N . HIS A 1 107 ? -2.371 -1.104 -3.027 1.00 98.19 107 HIS A N 1
ATOM 872 C CA . HIS A 1 107 ? -3.546 -1.075 -3.897 1.00 98.19 107 HIS A CA 1
ATOM 873 C C . HIS A 1 107 ? -4.698 -1.926 -3.336 1.00 98.19 107 HIS A C 1
ATOM 875 O O . HIS A 1 107 ? -5.792 -1.413 -3.098 1.00 98.19 107 HIS A O 1
ATOM 881 N N . GLU A 1 108 ? -4.444 -3.211 -3.060 1.00 96.94 108 GLU A N 1
ATOM 882 C CA . GLU A 1 108 ? -5.433 -4.133 -2.480 1.00 96.94 108 GLU A CA 1
ATOM 883 C C . GLU A 1 108 ? -6.006 -3.587 -1.163 1.00 96.94 108 GLU A C 1
ATOM 885 O O . GLU A 1 108 ? -7.216 -3.618 -0.926 1.00 96.94 108 GLU A O 1
ATOM 890 N N . ALA A 1 109 ? -5.135 -3.075 -0.294 1.00 97.69 109 ALA A N 1
ATOM 891 C CA . ALA A 1 109 ? -5.534 -2.588 1.013 1.00 97.69 109 ALA A CA 1
ATOM 892 C C . ALA A 1 109 ? -6.444 -1.355 0.917 1.00 97.69 109 ALA A C 1
ATOM 894 O O . ALA A 1 109 ? -7.486 -1.333 1.568 1.00 97.69 109 ALA A O 1
ATOM 895 N N . PHE A 1 110 ? -6.130 -0.368 0.073 1.00 98.19 110 PHE A N 1
ATOM 896 C CA . PHE A 1 110 ? -7.009 0.792 -0.100 1.00 98.19 110 PHE A CA 1
ATOM 897 C C . PHE A 1 110 ? -8.350 0.427 -0.746 1.00 98.19 110 PHE A C 1
ATOM 899 O O . PHE A 1 110 ? -9.386 0.915 -0.293 1.00 98.19 110 PHE A O 1
ATOM 906 N N . GLN A 1 111 ? -8.371 -0.492 -1.717 1.00 96.94 111 GLN A N 1
ATOM 907 C CA . GLN A 1 111 ? -9.628 -1.000 -2.279 1.00 96.94 111 GLN A CA 1
ATOM 908 C C . GLN A 1 111 ? -10.504 -1.667 -1.209 1.00 96.94 111 GLN A C 1
ATOM 910 O O . GLN A 1 111 ? -11.713 -1.429 -1.145 1.00 96.94 111 GLN A O 1
ATOM 915 N N . ASN A 1 112 ? -9.905 -2.467 -0.322 1.00 96.38 112 ASN A N 1
ATOM 916 C CA . ASN A 1 112 ? -10.629 -3.068 0.796 1.00 96.38 112 ASN A CA 1
ATOM 917 C C . ASN A 1 112 ? -11.074 -2.030 1.835 1.00 96.38 112 ASN A C 1
ATOM 919 O O . ASN A 1 112 ? -12.173 -2.166 2.378 1.00 96.38 112 ASN A O 1
ATOM 923 N N . ALA A 1 113 ? -10.281 -0.983 2.083 1.00 97.56 113 ALA A N 1
ATOM 924 C CA . ALA A 1 113 ? -10.669 0.115 2.965 1.00 97.56 113 ALA A CA 1
ATOM 925 C C . ALA A 1 113 ? -11.961 0.769 2.465 1.00 97.56 113 ALA A C 1
ATOM 927 O O . ALA A 1 113 ? -12.932 0.836 3.210 1.00 97.56 113 ALA A O 1
ATOM 928 N N . ILE A 1 114 ? -12.016 1.130 1.181 1.00 97.56 114 ILE A N 1
ATOM 929 C CA . ILE A 1 114 ? -13.203 1.718 0.541 1.00 97.56 114 ILE A CA 1
ATOM 930 C C . ILE A 1 114 ? -14.391 0.755 0.610 1.00 97.56 114 ILE A C 1
ATOM 932 O O . ILE A 1 114 ? -15.478 1.119 1.057 1.00 97.56 114 ILE A O 1
ATOM 936 N N . LYS A 1 115 ? -14.183 -0.508 0.223 1.00 96.69 115 LYS A N 1
ATOM 937 C CA . LYS A 1 115 ? -15.242 -1.527 0.185 1.00 96.69 115 LYS A CA 1
ATOM 938 C C . LYS A 1 115 ? -15.880 -1.785 1.553 1.00 96.69 115 LYS A C 1
ATOM 940 O O . LYS A 1 115 ? -17.066 -2.104 1.626 1.00 96.69 115 LYS A O 1
ATOM 945 N N . THR A 1 116 ? -15.097 -1.707 2.627 1.00 95.56 116 THR A N 1
ATOM 946 C CA . THR A 1 116 ? -15.558 -2.008 3.992 1.00 95.56 116 THR A CA 1
ATOM 947 C C . THR A 1 116 ? -16.040 -0.771 4.755 1.00 95.56 116 THR A C 1
ATOM 949 O O . THR A 1 116 ? -16.692 -0.903 5.794 1.00 95.56 116 THR A O 1
ATOM 952 N N . ASP A 1 117 ? -15.802 0.435 4.236 1.00 97.31 117 ASP A N 1
ATOM 953 C CA . ASP A 1 117 ? -16.120 1.693 4.907 1.00 97.31 117 ASP A CA 1
ATOM 954 C C . ASP A 1 117 ? -17.517 2.233 4.583 1.00 97.31 117 ASP A C 1
ATOM 956 O O . ASP A 1 117 ? -17.696 3.311 4.018 1.00 97.31 117 ASP A O 1
ATOM 960 N N . ALA A 1 118 ? -18.549 1.527 5.045 1.00 96.62 118 ALA A N 1
ATOM 961 C CA . ALA A 1 118 ? -19.945 1.939 4.861 1.00 96.62 118 ALA A CA 1
ATOM 962 C C . ALA A 1 118 ? -20.282 3.345 5.412 1.00 96.62 118 ALA A C 1
ATOM 964 O O . ALA A 1 118 ? -21.361 3.872 5.146 1.00 96.62 118 ALA A O 1
ATOM 965 N N . LYS A 1 119 ? -19.400 3.943 6.226 1.00 97.00 119 LYS A N 1
ATOM 966 C CA . LYS A 1 119 ? -19.582 5.269 6.835 1.00 97.00 119 LYS A CA 1
ATOM 967 C C . LYS A 1 119 ? -18.648 6.337 6.258 1.00 97.00 119 LYS A C 1
ATOM 969 O O . LYS A 1 119 ? -18.691 7.460 6.755 1.00 97.00 119 LYS A O 1
ATOM 974 N N . ASN A 1 120 ? -17.842 6.015 5.244 1.00 97.12 120 ASN A N 1
ATOM 975 C CA . ASN A 1 120 ? -16.902 6.929 4.589 1.00 97.12 120 ASN A CA 1
ATOM 976 C C . ASN A 1 120 ? -15.969 7.677 5.562 1.00 97.12 120 ASN A C 1
ATOM 978 O O . ASN A 1 120 ? -15.715 8.870 5.400 1.00 97.12 120 ASN A O 1
ATOM 982 N N . LYS A 1 121 ? -15.491 6.993 6.604 1.00 97.50 121 LYS A N 1
ATOM 983 C CA . LYS A 1 121 ? -14.526 7.520 7.578 1.00 97.50 121 LY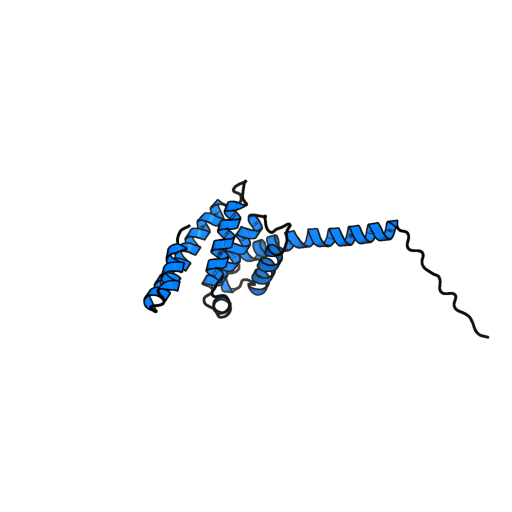S A CA 1
ATOM 984 C C . LYS A 1 121 ? -13.106 7.663 7.027 1.00 97.50 121 LYS A C 1
ATOM 986 O O . LYS A 1 121 ? -12.388 8.539 7.486 1.00 97.50 121 LYS A O 1
ATOM 991 N N . VAL A 1 122 ? -12.707 6.776 6.123 1.00 98.12 122 VAL A N 1
ATOM 992 C CA . VAL A 1 122 ? -11.390 6.689 5.479 1.00 98.12 122 VAL A CA 1
ATOM 993 C C . VAL A 1 122 ? -11.496 6.562 3.958 1.00 98.12 122 VAL A C 1
ATOM 995 O O . VAL A 1 122 ? -10.479 6.712 3.296 1.00 98.12 122 VAL A O 1
ATOM 998 N N . THR A 1 123 ? -12.690 6.336 3.385 1.00 98.25 123 THR A N 1
ATOM 999 C CA . THR A 1 123 ? -12.902 6.221 1.925 1.00 98.25 123 THR A CA 1
ATOM 1000 C C . THR A 1 123 ? -12.195 7.321 1.135 1.00 98.25 123 THR A C 1
ATOM 1002 O O . THR A 1 123 ? -11.405 7.015 0.254 1.00 98.25 123 THR A O 1
ATOM 1005 N N . LYS A 1 124 ? -12.408 8.595 1.490 1.00 98.19 124 LYS A N 1
ATOM 1006 C CA . LYS A 1 124 ? -11.813 9.728 0.759 1.00 98.19 124 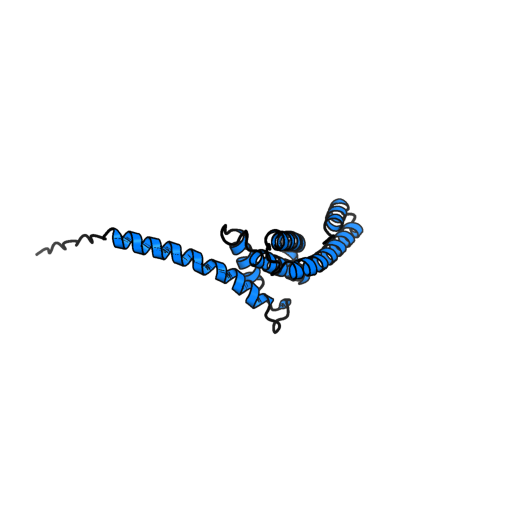LYS A CA 1
ATOM 1007 C C . LYS A 1 124 ? -10.287 9.733 0.819 1.00 98.19 124 LYS A C 1
ATOM 1009 O O . LYS A 1 124 ? -9.628 10.021 -0.175 1.00 98.19 124 LYS A O 1
ATOM 1014 N N . ASP A 1 125 ? -9.730 9.405 1.980 1.00 98.31 125 ASP A N 1
ATOM 1015 C CA . ASP A 1 125 ? -8.281 9.345 2.156 1.00 98.31 125 ASP A CA 1
ATOM 1016 C C . ASP A 1 125 ? -7.694 8.134 1.413 1.00 98.31 125 ASP A C 1
ATOM 1018 O O . ASP A 1 125 ? -6.609 8.220 0.840 1.00 98.31 125 ASP A O 1
ATOM 1022 N N . ALA A 1 126 ? -8.412 7.009 1.377 1.00 98.38 126 ALA A N 1
ATOM 1023 C CA . ALA A 1 126 ? -8.033 5.826 0.614 1.00 98.38 126 ALA A CA 1
ATOM 1024 C C . ALA A 1 126 ? -8.077 6.083 -0.902 1.00 98.38 126 ALA A C 1
ATOM 1026 O O . ALA A 1 126 ? -7.125 5.733 -1.591 1.00 98.38 126 ALA A O 1
ATOM 1027 N N . GLU A 1 127 ? -9.115 6.751 -1.415 1.00 97.94 127 GLU A N 1
ATOM 1028 C CA . GLU A 1 127 ? -9.222 7.177 -2.821 1.00 97.94 127 GLU A CA 1
ATOM 1029 C C . GLU A 1 127 ? -8.075 8.121 -3.208 1.00 97.94 127 GLU A C 1
ATOM 1031 O O . GLU A 1 127 ? -7.420 7.933 -4.234 1.00 97.94 127 GLU A O 1
ATOM 1036 N N . ALA A 1 128 ? -7.765 9.101 -2.353 1.00 97.69 128 ALA A N 1
ATOM 1037 C CA . ALA A 1 128 ? -6.635 10.000 -2.572 1.00 97.69 128 ALA A CA 1
ATOM 1038 C C . ALA A 1 128 ? -5.296 9.243 -2.619 1.00 97.69 128 ALA A C 1
ATOM 1040 O O . ALA A 1 128 ? -4.430 9.556 -3.434 1.00 97.69 128 ALA A O 1
ATOM 1041 N N . ASN A 1 129 ? -5.118 8.221 -1.779 1.00 98.19 129 ASN A N 1
ATOM 1042 C CA . ASN A 1 129 ? -3.911 7.399 -1.809 1.00 98.19 129 ASN A CA 1
ATOM 1043 C C . ASN A 1 129 ? -3.888 6.386 -2.963 1.00 98.19 129 ASN A C 1
ATOM 1045 O O . ASN A 1 129 ? -2.799 6.062 -3.434 1.00 98.19 129 ASN A O 1
ATOM 1049 N N . LEU A 1 130 ? -5.037 5.939 -3.480 1.00 98.00 130 LEU A N 1
ATOM 1050 C CA . LEU A 1 130 ? -5.090 5.145 -4.711 1.00 98.00 130 LEU A CA 1
ATOM 1051 C C . LEU A 1 130 ? -4.551 5.924 -5.913 1.00 98.00 130 LEU A C 1
ATOM 1053 O O . LEU A 1 130 ? -3.909 5.329 -6.774 1.00 98.00 130 LEU A O 1
ATOM 1057 N N . LEU A 1 131 ? -4.693 7.252 -5.937 1.00 97.00 131 LEU A N 1
ATOM 1058 C CA . LEU A 1 131 ? -4.029 8.078 -6.947 1.00 97.00 131 LEU A CA 1
ATOM 1059 C C . LEU A 1 131 ? -2.494 8.003 -6.836 1.00 97.00 131 LEU A C 1
ATOM 1061 O O . LEU A 1 131 ? -1.810 7.858 -7.847 1.00 97.00 131 LEU A O 1
ATOM 1065 N N . ASN A 1 132 ? -1.942 8.035 -5.618 1.00 97.44 132 ASN A N 1
ATOM 1066 C CA . ASN A 1 132 ? -0.498 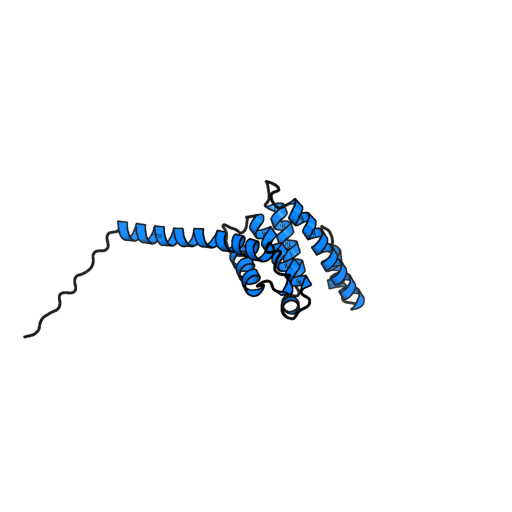7.862 -5.400 1.00 97.44 132 ASN A CA 1
ATOM 1067 C C . ASN A 1 132 ? -0.029 6.456 -5.798 1.00 97.44 132 ASN A C 1
ATOM 1069 O O . ASN A 1 132 ? 1.032 6.296 -6.403 1.00 97.44 132 ASN A O 1
ATOM 1073 N N . VAL A 1 133 ? -0.843 5.439 -5.505 1.00 98.38 133 VAL A N 1
ATOM 1074 C CA . VAL A 1 133 ? -0.611 4.064 -5.955 1.00 98.38 133 VAL A CA 1
ATOM 1075 C C . VAL A 1 133 ? -0.598 3.987 -7.482 1.00 98.38 133 VAL A C 1
ATOM 1077 O O . VAL A 1 133 ? 0.319 3.396 -8.046 1.00 98.38 133 VAL A O 1
ATOM 1080 N N . ALA A 1 134 ? -1.556 4.626 -8.159 1.00 97.88 134 ALA A N 1
ATOM 1081 C CA . ALA A 1 134 ? -1.629 4.658 -9.615 1.00 97.88 134 ALA A CA 1
ATOM 1082 C C . ALA A 1 134 ? -0.382 5.303 -10.239 1.00 97.88 134 ALA A C 1
ATOM 1084 O O . ALA A 1 134 ? 0.158 4.767 -11.203 1.00 97.88 134 ALA A O 1
ATOM 1085 N N . ILE A 1 135 ? 0.139 6.388 -9.654 1.00 96.94 135 ILE A N 1
ATOM 1086 C CA . ILE A 1 135 ? 1.408 7.002 -10.085 1.00 96.94 135 ILE A CA 1
ATOM 1087 C C . ILE A 1 135 ? 2.573 6.009 -9.942 1.00 96.94 135 ILE A C 1
ATOM 1089 O O . ILE A 1 135 ? 3.361 5.837 -10.874 1.00 96.94 135 ILE A O 1
ATOM 1093 N N . GLY A 1 136 ? 2.678 5.326 -8.797 1.00 96.50 136 GLY A N 1
ATOM 1094 C CA . GLY A 1 136 ? 3.719 4.320 -8.560 1.00 96.50 136 GLY A CA 1
ATOM 1095 C C . GLY A 1 136 ? 3.644 3.146 -9.542 1.00 96.50 136 GLY A C 1
ATOM 1096 O O . GLY A 1 136 ? 4.657 2.751 -10.120 1.00 96.50 136 GLY A O 1
ATOM 1097 N N . LEU A 1 137 ? 2.437 2.631 -9.785 1.00 98.19 137 LEU A N 1
ATOM 1098 C CA . LEU A 1 137 ? 2.180 1.566 -10.754 1.00 98.19 137 LEU A CA 1
ATOM 1099 C C . LEU A 1 137 ? 2.483 2.011 -12.184 1.00 98.19 137 LEU A C 1
ATOM 1101 O O . LEU A 1 137 ? 3.106 1.259 -12.925 1.00 98.19 137 LEU A O 1
ATOM 1105 N N . TYR A 1 138 ? 2.122 3.236 -12.566 1.00 97.88 138 TYR A N 1
ATOM 1106 C CA . TYR A 1 138 ? 2.459 3.781 -13.879 1.00 97.88 138 TYR A CA 1
ATOM 1107 C C . TYR A 1 138 ? 3.976 3.840 -14.086 1.00 97.88 138 TYR A C 1
ATOM 1109 O O . TYR A 1 138 ? 4.476 3.367 -15.104 1.00 97.88 138 TYR A O 1
ATOM 1117 N N . ASN A 1 139 ? 4.722 4.343 -13.098 1.00 96.31 139 ASN A N 1
ATOM 1118 C CA . ASN A 1 139 ? 6.184 4.386 -13.159 1.00 96.31 139 ASN A CA 1
ATOM 1119 C C . ASN A 1 139 ? 6.787 2.981 -13.264 1.00 96.31 139 ASN A C 1
ATOM 1121 O O . ASN A 1 139 ? 7.661 2.751 -14.096 1.00 96.31 139 ASN A O 1
ATOM 1125 N N . LYS A 1 140 ? 6.283 2.022 -12.477 1.00 96.31 140 LYS A N 1
ATOM 1126 C CA . LYS A 1 140 ? 6.717 0.621 -12.549 1.00 96.31 140 LYS A CA 1
ATOM 1127 C C . LYS A 1 140 ? 6.409 0.002 -13.915 1.00 96.31 140 LYS A C 1
ATOM 1129 O O . LYS A 1 140 ? 7.265 -0.672 -14.482 1.00 96.31 140 LYS A O 1
ATOM 1134 N N . GLY A 1 141 ? 5.230 0.277 -14.471 1.00 97.69 141 GLY A N 1
ATOM 1135 C CA . GLY A 1 141 ? 4.834 -0.163 -15.808 1.00 97.69 141 GLY A CA 1
ATOM 1136 C C . GLY A 1 141 ? 5.701 0.440 -16.909 1.00 97.69 141 GLY A C 1
ATOM 1137 O O . GLY A 1 141 ? 6.094 -0.269 -17.836 1.00 97.69 141 GLY A O 1
ATOM 1138 N N . TYR A 1 142 ? 6.065 1.716 -16.778 1.00 98.06 142 TYR A N 1
ATOM 1139 C CA . TYR A 1 142 ? 6.991 2.392 -17.680 1.00 98.06 142 TYR A CA 1
ATOM 1140 C C . TYR A 1 142 ? 8.402 1.797 -17.600 1.00 98.06 142 TYR A C 1
ATOM 1142 O O . TYR A 1 142 ? 8.998 1.513 -18.634 1.00 98.06 142 TYR A O 1
ATOM 1150 N N . SER A 1 143 ? 8.928 1.538 -16.399 1.00 97.00 143 SER A N 1
ATOM 1151 C CA . SER A 1 143 ? 10.226 0.873 -16.231 1.00 97.00 143 SER A CA 1
ATOM 1152 C C . SER A 1 143 ? 10.240 -0.535 -16.830 1.00 97.00 143 SER A C 1
ATOM 1154 O O . SER A 1 143 ? 11.175 -0.864 -17.553 1.00 97.00 143 SER A O 1
ATOM 1156 N N . ALA A 1 144 ? 9.194 -1.334 -16.595 1.00 97.94 144 ALA A N 1
ATOM 1157 C CA . ALA A 1 144 ? 9.052 -2.660 -17.198 1.00 97.94 144 ALA A CA 1
ATOM 1158 C C . ALA A 1 144 ? 8.975 -2.583 -18.733 1.00 97.94 144 ALA A C 1
ATOM 1160 O O . ALA A 1 144 ? 9.605 -3.375 -19.424 1.00 97.94 144 ALA A O 1
ATOM 1161 N N . TYR A 1 145 ? 8.274 -1.582 -19.281 1.00 98.31 145 TYR A N 1
ATOM 1162 C CA . TYR A 1 145 ? 8.224 -1.352 -20.727 1.00 98.31 145 TYR A CA 1
ATOM 1163 C C . TYR A 1 145 ? 9.615 -1.082 -21.315 1.00 98.31 145 TYR A C 1
ATOM 1165 O O . TYR A 1 145 ? 9.978 -1.669 -22.330 1.00 98.31 145 TYR A O 1
ATOM 1173 N N . GLN A 1 146 ? 10.398 -0.213 -20.666 1.00 98.50 146 GLN A N 1
ATOM 1174 C CA . GLN A 1 146 ? 11.772 0.100 -21.081 1.00 98.50 146 GLN A CA 1
ATOM 1175 C C . GLN A 1 146 ? 12.705 -1.116 -20.986 1.00 98.50 146 GLN A C 1
ATOM 1177 O O . GLN A 1 146 ? 13.664 -1.206 -21.744 1.00 98.50 146 GLN A O 1
ATOM 1182 N N . ALA A 1 147 ? 12.420 -2.045 -20.073 1.00 98.25 147 ALA A N 1
ATOM 1183 C CA . ALA A 1 147 ? 13.134 -3.310 -19.924 1.00 98.25 147 ALA A CA 1
ATOM 1184 C C . ALA A 1 147 ? 12.609 -4.430 -20.846 1.00 98.25 147 ALA A C 1
ATOM 1186 O O . ALA A 1 147 ? 13.058 -5.565 -20.725 1.00 98.25 147 ALA A O 1
ATOM 1187 N N . GLU A 1 148 ? 11.660 -4.131 -21.742 1.00 98.25 148 GLU A N 1
ATOM 1188 C CA . GLU A 1 148 ? 10.993 -5.102 -22.628 1.00 98.25 148 GLU A CA 1
ATOM 1189 C C . GLU A 1 148 ? 10.213 -6.207 -21.876 1.00 98.25 148 GLU A C 1
ATOM 1191 O O . GLU A 1 148 ? 9.814 -7.224 -22.444 1.00 98.25 148 GLU A O 1
ATOM 1196 N N . GLU A 1 149 ? 9.904 -5.983 -20.597 1.00 98.31 149 GLU A N 1
ATOM 1197 C CA . GLU A 1 149 ? 9.084 -6.852 -19.747 1.00 98.31 149 GLU A CA 1
ATOM 1198 C C . GLU A 1 149 ? 7.589 -6.550 -19.963 1.00 98.31 149 GLU A C 1
ATOM 1200 O O . GLU A 1 149 ? 6.886 -6.029 -19.090 1.00 98.31 149 GLU A O 1
ATOM 1205 N N . TYR A 1 150 ? 7.083 -6.834 -21.167 1.00 97.81 150 TYR A N 1
ATOM 1206 C CA . TYR A 1 150 ? 5.761 -6.362 -21.600 1.00 97.81 150 TYR A CA 1
ATOM 1207 C C . TYR A 1 150 ? 4.584 -6.888 -20.766 1.00 97.81 150 TYR A C 1
ATOM 1209 O O . TYR A 1 150 ? 3.634 -6.140 -20.532 1.00 97.81 150 TYR A O 1
ATOM 1217 N N . ASP A 1 151 ? 4.646 -8.127 -20.275 1.00 97.94 151 ASP A N 1
ATOM 1218 C CA . ASP A 1 151 ? 3.587 -8.700 -19.432 1.00 97.94 151 ASP A CA 1
ATOM 1219 C C . ASP A 1 151 ? 3.455 -7.941 -18.104 1.00 97.94 151 ASP A C 1
ATOM 1221 O O . ASP A 1 151 ? 2.356 -7.563 -17.682 1.00 97.94 151 ASP A O 1
ATOM 1225 N N . GLU A 1 152 ? 4.591 -7.665 -17.463 1.00 96.44 152 GLU A N 1
ATOM 1226 C CA . GLU A 1 152 ? 4.648 -6.911 -16.214 1.00 96.44 152 GLU A CA 1
ATOM 1227 C C . GLU A 1 152 ? 4.262 -5.446 -16.453 1.00 96.44 152 GLU A C 1
ATOM 1229 O O . GLU A 1 152 ? 3.504 -4.864 -15.673 1.00 96.44 152 GLU A O 1
ATOM 1234 N N . SER A 1 153 ? 4.697 -4.858 -17.568 1.00 98.19 153 SER A N 1
ATOM 1235 C CA . SER A 1 153 ? 4.287 -3.516 -17.980 1.00 98.19 153 SER A CA 1
ATOM 1236 C C . SER A 1 153 ? 2.766 -3.399 -18.131 1.00 98.19 153 SER A C 1
ATOM 1238 O O . SER A 1 153 ? 2.138 -2.544 -17.499 1.00 98.19 153 SER A O 1
ATOM 1240 N N . TYR A 1 154 ? 2.151 -4.310 -18.894 1.00 97.81 154 TYR A N 1
ATOM 1241 C CA . TYR A 1 154 ? 0.710 -4.327 -19.130 1.00 97.81 154 TYR A CA 1
ATOM 1242 C C . TYR A 1 154 ? -0.082 -4.502 -17.831 1.00 97.81 154 TYR A C 1
ATOM 1244 O O . TYR A 1 154 ? -1.054 -3.780 -17.590 1.00 97.81 154 TYR A O 1
ATOM 1252 N N . LYS A 1 155 ? 0.351 -5.422 -16.961 1.00 96.75 155 LYS A N 1
ATOM 1253 C CA . LYS A 1 155 ? -0.240 -5.616 -15.632 1.00 96.75 155 LYS A CA 1
ATOM 1254 C C . LYS A 1 155 ? -0.222 -4.320 -14.819 1.00 96.75 155 LYS A C 1
ATOM 1256 O O . LYS A 1 155 ? -1.256 -3.935 -14.275 1.00 96.75 155 LYS A O 1
ATOM 1261 N N . ASN A 1 156 ? 0.924 -3.646 -14.752 1.00 97.88 156 ASN A N 1
ATOM 1262 C CA . ASN A 1 156 ? 1.078 -2.413 -13.985 1.00 97.88 156 ASN A CA 1
ATOM 1263 C C . ASN A 1 156 ? 0.210 -1.276 -14.537 1.00 97.88 156 ASN A C 1
ATOM 1265 O O . ASN A 1 156 ? -0.509 -0.643 -13.768 1.00 97.88 156 ASN A O 1
ATOM 1269 N N . PHE A 1 157 ? 0.187 -1.067 -15.857 1.00 97.56 157 PHE A N 1
ATOM 1270 C CA . PHE A 1 157 ? -0.676 -0.050 -16.465 1.00 97.56 157 PHE A CA 1
ATOM 1271 C C . PHE A 1 157 ? -2.162 -0.332 -16.257 1.00 97.56 157 PHE A C 1
ATOM 1273 O O . PHE A 1 157 ? -2.926 0.587 -15.977 1.00 97.56 157 PHE A O 1
ATOM 1280 N N . LYS A 1 158 ? -2.579 -1.599 -16.330 1.00 96.38 158 LYS A N 1
ATOM 1281 C CA . LYS A 1 158 ? -3.969 -1.988 -16.068 1.00 96.38 158 LYS A CA 1
ATOM 1282 C C . LYS A 1 158 ? -4.396 -1.699 -14.626 1.00 96.38 158 LYS A C 1
ATOM 1284 O O . LYS A 1 158 ? -5.558 -1.379 -14.397 1.00 96.38 158 LYS A O 1
ATOM 1289 N N . MET A 1 159 ? -3.481 -1.837 -13.666 1.00 95.56 159 MET A N 1
ATOM 1290 C CA . MET A 1 159 ? -3.736 -1.539 -12.253 1.00 95.56 159 MET A CA 1
ATOM 1291 C C . MET A 1 159 ? -3.576 -0.052 -11.907 1.00 95.56 159 MET A C 1
ATOM 1293 O O . MET A 1 159 ? -4.018 0.363 -10.843 1.00 95.56 159 MET A O 1
ATOM 1297 N N . ALA A 1 160 ? -2.957 0.758 -12.770 1.00 93.44 160 ALA A N 1
ATOM 1298 C CA . ALA A 1 160 ? -2.705 2.183 -12.543 1.00 93.44 160 ALA A CA 1
ATOM 1299 C C . ALA A 1 160 ? -3.959 3.059 -12.747 1.00 93.44 160 ALA A C 1
ATOM 1301 O O . ALA A 1 160 ? -3.896 4.131 -13.348 1.00 93.44 160 ALA A O 1
ATOM 1302 N N . VAL A 1 161 ? -5.107 2.593 -12.256 1.00 83.38 161 VAL A N 1
ATOM 1303 C CA . VAL A 1 161 ? -6.386 3.301 -12.287 1.00 83.38 161 VAL A CA 1
ATOM 1304 C C . VAL A 1 161 ? -6.950 3.289 -10.864 1.00 83.38 161 VAL A C 1
ATOM 1306 O O . VAL A 1 161 ? -7.049 2.202 -10.291 1.00 83.38 161 VAL A O 1
ATOM 1309 N N . PRO A 1 162 ? -7.260 4.459 -10.277 1.00 66.69 162 PRO A N 1
ATOM 1310 C CA . PRO A 1 162 ? -7.840 4.543 -8.940 1.00 66.69 162 PRO A CA 1
ATOM 1311 C C . PRO A 1 162 ? -9.264 3.974 -8.873 1.00 66.69 162 PRO A C 1
ATOM 1313 O O . PRO A 1 162 ? -10.008 4.088 -9.877 1.00 66.69 162 PRO A O 1
#

Radius of gyration: 23.47 Å; chains: 1; bounding box: 37×56×85 Å

pLDDT: mean 87.36, std 15.74, range [41.03, 98.5]

Secondary structure (DSSP, 8-state):
-------------HHHHHHHHHHHHHHHHHHHHHHHHHHHHHHH-TTS-GGGS-HHHHHHHHHHHHS-TTTTT-HHHHHHHHHHHHHHHHS-SHHHHH-TTHHHHHHHHHHHHHHH-TT-SSHHHHHHHHHHHHHHHHHHHHHHHHTT-HHHHHHHHHH---

Sequence (162 aa):
MTQTQKRKRMKIKFNYVIALLALFIGINVSAQRFTVESMKMELDDRTKPDNDKDFESLLKWAEETKANSKTSNDPKMWYYRGLTYLKLSTLNNDLSKAHPDAIYIAHEAFQNAIKTDAKNKVTKDAEANLLNVAIGLYNKGYSAYQAEEYDESYKNFKMAVP

Foldseek 3Di:
DDDDDDDDPDDDDPVVVVVVVVVVVVVVVVVQVVLLVVLVVQLVPPVDDLLRGPLVSLVVSLVSQCVDPVNVLPLSSLQSNLSSLLSLCVNPDPSNVVCVCSLVSSLVSLVSSLVSCPPVPCVVVSVVVLQSSLVSLQVQLVVCVVVVVNVSNVVSNVSSDD